Protein AF-A0A538SR80-F1 (afdb_monomer_lite)

Sequence (130 aa):
MRPRGRRNARPGGASVREYLEELVQRLRGEGKEWTPEEEDRFRNEYRPMAERRIKRDLLLDAIARAESVTVTDEEIDGALRGAAEGEGPPPETERLLRSAEHRERARAHLTERKVFALLREKARLKMAVA

Foldseek 3Di:
DDPPDPPPPPQFPDDLVRVLVVVVVVVVVVVDDDDPVRSVVCSVVCSVVSVVVRVVSSVLSVLCVVVVPDDDLVNLLVQLLVVCVPPDDPVVSVVLSPDPVNSVVSRSVVSSVVSVVVCVVPDPDDDDDD

pLDDT: mean 82.98, std 17.13, range [32.62, 96.88]

Structure (mmCIF, N/CA/C/O backbone):
data_AF-A0A538SR80-F1
#
_entry.id   AF-A0A538SR80-F1
#
loop_
_atom_site.group_PDB
_atom_site.id
_atom_site.type_symbol
_atom_site.label_atom_id
_atom_site.label_alt_id
_atom_site.label_comp_id
_atom_site.label_asym_id
_atom_site.label_entity_id
_atom_site.label_seq_id
_atom_site.pdbx_PDB_ins_code
_atom_site.Cartn_x
_atom_site.Cartn_y
_atom_site.Cartn_z
_atom_site.occupancy
_atom_site.B_iso_or_equiv
_atom_site.auth_seq_id
_atom_site.auth_comp_id
_atom_site.auth_asym_id
_atom_site.auth_atom_id
_atom_site.pdbx_PDB_model_num
ATOM 1 N N . MET A 1 1 ? -30.177 13.249 -22.940 1.00 40.34 1 MET A N 1
ATOM 2 C CA . MET A 1 1 ? -28.857 13.532 -22.331 1.00 40.34 1 MET A CA 1
ATOM 3 C C . MET A 1 1 ? -28.756 12.726 -21.038 1.00 40.34 1 MET A C 1
ATOM 5 O O . MET A 1 1 ? -29.450 13.054 -20.088 1.00 40.34 1 MET A O 1
ATOM 9 N N . ARG A 1 2 ? -28.044 11.589 -21.024 1.00 33.47 2 ARG A N 1
ATOM 10 C CA . ARG A 1 2 ? -27.928 10.746 -19.815 1.00 33.47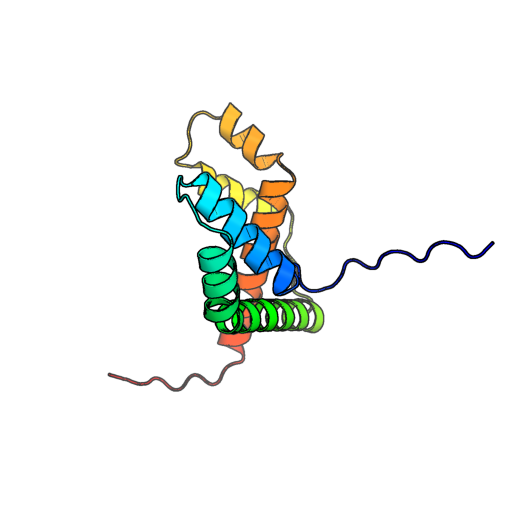 2 ARG A CA 1
ATOM 11 C C . ARG A 1 2 ? -26.779 11.270 -18.943 1.00 33.47 2 ARG A C 1
ATOM 13 O O . ARG A 1 2 ? -25.714 11.541 -19.502 1.00 33.47 2 ARG A O 1
ATOM 20 N N . PRO A 1 3 ? -26.958 11.427 -17.621 1.00 39.41 3 PRO A N 1
ATOM 21 C CA . PRO A 1 3 ? -25.891 11.904 -16.757 1.00 39.41 3 PRO A CA 1
ATOM 22 C C . PRO A 1 3 ? -24.767 10.868 -16.745 1.00 39.41 3 PRO A C 1
ATOM 24 O O . PRO A 1 3 ? -25.011 9.674 -16.560 1.00 39.41 3 PRO A O 1
ATOM 27 N N . ARG A 1 4 ? -23.536 11.329 -16.995 1.00 38.25 4 ARG A N 1
ATOM 28 C CA . ARG A 1 4 ? -22.322 10.516 -16.896 1.00 38.25 4 ARG A CA 1
ATOM 29 C C . ARG A 1 4 ? -22.263 9.961 -15.479 1.00 38.25 4 ARG A C 1
ATOM 31 O O . ARG A 1 4 ? -22.045 10.707 -14.526 1.00 38.25 4 ARG A O 1
ATOM 38 N N . GLY A 1 5 ? -22.545 8.665 -15.369 1.00 35.47 5 GLY A N 1
ATOM 39 C CA 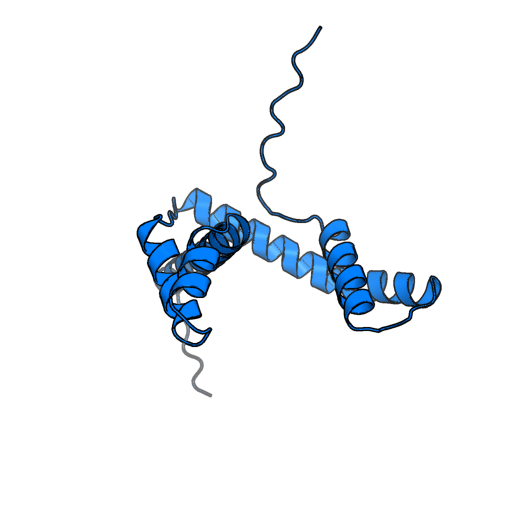. GLY A 1 5 ? -22.546 7.930 -14.120 1.00 35.47 5 GLY A CA 1
ATOM 40 C C . GLY A 1 5 ? -21.256 8.194 -13.364 1.00 35.47 5 GLY A C 1
ATOM 41 O O . GLY A 1 5 ? -20.170 8.213 -13.949 1.00 35.47 5 GLY A O 1
ATOM 42 N N . ARG A 1 6 ? -21.416 8.427 -12.061 1.00 37.78 6 ARG A N 1
ATOM 43 C CA . ARG A 1 6 ? -20.343 8.426 -11.074 1.00 37.78 6 ARG A CA 1
ATOM 44 C C . ARG A 1 6 ? -19.382 7.298 -11.441 1.00 37.78 6 ARG A C 1
ATOM 46 O O . ARG A 1 6 ? -19.776 6.131 -11.425 1.00 37.78 6 ARG A O 1
ATOM 53 N N . ARG A 1 7 ? -18.147 7.647 -11.815 1.00 34.88 7 ARG A N 1
ATOM 54 C CA . ARG A 1 7 ? -17.036 6.697 -11.830 1.00 34.88 7 ARG A CA 1
ATOM 55 C C . ARG A 1 7 ? -16.854 6.286 -10.382 1.00 34.88 7 ARG A C 1
ATOM 57 O O . ARG A 1 7 ? -16.166 6.958 -9.625 1.00 34.88 7 ARG A O 1
ATOM 64 N N . ASN A 1 8 ? -17.604 5.262 -9.999 1.00 32.62 8 ASN A N 1
ATOM 65 C CA . ASN A 1 8 ? -17.443 4.554 -8.754 1.00 32.62 8 ASN A CA 1
ATOM 66 C C . ASN A 1 8 ? -15.950 4.233 -8.681 1.00 32.62 8 ASN A C 1
ATOM 68 O O . ASN A 1 8 ? -15.427 3.604 -9.608 1.00 32.62 8 ASN A O 1
ATOM 72 N N . ALA A 1 9 ? -15.264 4.784 -7.678 1.00 38.28 9 ALA A N 1
ATOM 73 C CA . ALA A 1 9 ? -13.868 4.482 -7.413 1.00 38.28 9 ALA A CA 1
ATOM 74 C C . ALA A 1 9 ? -13.735 2.959 -7.462 1.00 38.28 9 ALA A C 1
ATOM 76 O O . ALA A 1 9 ? -14.460 2.259 -6.752 1.00 38.28 9 ALA A O 1
ATOM 77 N N . ARG A 1 10 ? -12.936 2.444 -8.402 1.00 40.31 10 ARG A N 1
ATOM 78 C CA . ARG A 1 10 ? -12.755 0.999 -8.528 1.00 40.31 10 ARG A CA 1
ATOM 79 C C . ARG A 1 10 ? -12.178 0.516 -7.194 1.00 40.31 10 ARG A C 1
ATOM 81 O O . ARG A 1 10 ? -11.124 1.018 -6.813 1.00 40.31 10 ARG A O 1
ATOM 88 N N . PRO A 1 11 ? -12.848 -0.392 -6.467 1.00 38.88 11 PRO A N 1
ATOM 89 C CA . PRO A 1 11 ? -12.215 -1.041 -5.331 1.00 38.88 11 PRO A CA 1
ATOM 90 C C . PRO A 1 11 ? -11.050 -1.882 -5.875 1.00 38.88 11 PRO A C 1
ATOM 92 O O . PRO A 1 11 ? -11.269 -2.683 -6.784 1.00 38.88 11 PRO A O 1
ATOM 95 N N . GLY A 1 12 ? -9.837 -1.669 -5.364 1.00 49.06 12 GLY A N 1
ATOM 96 C CA . GLY A 1 12 ? -8.589 -2.223 -5.895 1.00 49.06 12 GLY A CA 1
ATOM 97 C C . GLY A 1 12 ? -7.897 -1.303 -6.896 1.00 49.06 12 GLY A C 1
ATOM 98 O O . GLY A 1 12 ? -8.190 -1.330 -8.094 1.00 49.06 12 GLY A O 1
ATOM 99 N N . GLY A 1 13 ? -6.972 -0.490 -6.385 1.00 59.09 13 GLY A N 1
ATOM 100 C CA . GLY A 1 13 ? -6.055 0.316 -7.186 1.00 59.09 13 GLY A CA 1
ATOM 101 C C . GLY A 1 13 ? -5.196 -0.553 -8.112 1.00 59.09 13 GLY A C 1
ATOM 102 O O . GLY A 1 13 ? -4.789 -1.650 -7.745 1.00 59.09 13 GLY A O 1
ATOM 103 N N . ALA A 1 14 ? -4.952 -0.034 -9.316 1.00 66.81 14 ALA A N 1
ATOM 104 C CA . ALA A 1 14 ? -4.159 -0.605 -10.405 1.00 66.81 14 ALA A CA 1
ATOM 105 C C . ALA A 1 14 ? -4.633 -1.960 -10.977 1.00 66.81 14 ALA A C 1
ATOM 107 O O . ALA A 1 14 ? -4.603 -3.025 -10.366 1.00 66.81 14 ALA A O 1
ATOM 108 N N . SER A 1 15 ? -4.996 -1.953 -12.256 1.00 87.94 15 SER A N 1
ATOM 109 C CA . SER A 1 15 ? -4.995 -3.158 -13.080 1.00 87.94 15 SER A CA 1
ATOM 110 C C . SER A 1 15 ? -3.573 -3.710 -13.215 1.00 87.94 15 SER A C 1
ATOM 112 O O . SER A 1 15 ? -2.589 -2.983 -13.118 1.00 87.94 15 SER A O 1
ATOM 114 N N . VAL A 1 16 ? -3.452 -4.997 -13.543 1.00 90.94 16 VAL A N 1
ATOM 115 C CA . VAL A 1 16 ? -2.155 -5.642 -13.833 1.00 90.94 16 VAL A CA 1
ATOM 116 C C . VAL A 1 16 ? -1.347 -4.851 -14.865 1.00 90.94 16 VAL A C 1
ATOM 118 O O . VAL A 1 16 ? -0.130 -4.762 -14.764 1.00 90.94 16 VAL A O 1
ATOM 121 N N . ARG A 1 17 ? -2.029 -4.253 -15.850 1.00 90.75 17 ARG A N 1
ATOM 122 C CA . ARG A 1 17 ? -1.401 -3.402 -16.862 1.00 90.75 17 ARG A CA 1
ATOM 123 C C . ARG A 1 17 ? -0.821 -2.131 -16.245 1.00 90.75 17 ARG A C 1
ATOM 125 O O . ARG A 1 17 ? 0.328 -1.827 -16.524 1.00 90.75 17 ARG A O 1
ATOM 132 N N . GLU A 1 18 ? -1.606 -1.417 -15.441 1.00 89.88 18 GLU A N 1
ATOM 133 C CA . GLU A 1 18 ? -1.179 -0.174 -14.780 1.00 89.88 18 GLU A CA 1
ATOM 134 C C . GLU A 1 18 ? -0.016 -0.438 -13.817 1.00 89.88 18 GLU A C 1
ATOM 136 O O . GLU A 1 18 ? 0.986 0.261 -13.879 1.00 89.88 18 GLU A O 1
ATOM 141 N N . TYR A 1 19 ? -0.069 -1.521 -13.035 1.00 89.62 19 TYR A N 1
ATOM 142 C CA . TYR A 1 19 ? 1.035 -1.911 -12.153 1.00 89.62 19 TYR A CA 1
ATOM 143 C C . TYR A 1 19 ? 2.337 -2.198 -12.917 1.00 89.62 19 TYR A C 1
ATOM 145 O O . TYR A 1 19 ? 3.414 -1.768 -12.509 1.00 89.62 19 TYR A O 1
ATOM 153 N N . LEU A 1 20 ? 2.258 -2.935 -14.032 1.00 92.12 20 LEU A N 1
ATOM 154 C CA . LEU A 1 20 ? 3.433 -3.207 -14.865 1.00 92.12 20 LEU A CA 1
ATOM 155 C C . LEU A 1 20 ? 3.964 -1.932 -15.530 1.00 92.12 20 LEU A C 1
ATOM 157 O O . LEU A 1 20 ? 5.174 -1.787 -15.661 1.00 92.12 20 LEU A O 1
ATOM 161 N N . GLU A 1 21 ? 3.077 -1.020 -15.930 1.00 91.12 21 GLU A N 1
ATOM 162 C CA . GLU A 1 21 ? 3.453 0.284 -16.480 1.00 91.12 21 GLU A CA 1
ATOM 163 C C . GLU A 1 21 ? 4.230 1.107 -15.453 1.00 91.12 21 GLU A C 1
ATOM 165 O O . GLU A 1 21 ? 5.352 1.523 -15.723 1.00 91.12 21 GLU A O 1
ATOM 170 N N . GLU A 1 22 ? 3.682 1.275 -14.251 1.00 89.50 22 GLU A N 1
ATOM 171 C CA . GLU A 1 22 ? 4.340 1.988 -13.153 1.00 89.50 22 GLU A CA 1
ATOM 172 C C . GLU A 1 22 ? 5.694 1.365 -12.804 1.00 89.50 22 GLU A C 1
ATOM 174 O O . GLU A 1 22 ? 6.677 2.079 -12.599 1.00 89.50 22 GLU A O 1
ATOM 179 N N . LEU A 1 23 ? 5.774 0.031 -12.785 1.00 88.94 23 LEU A N 1
ATOM 180 C CA . LEU A 1 23 ? 7.022 -0.681 -12.533 1.00 88.94 23 LEU A CA 1
ATOM 181 C C . LEU A 1 23 ? 8.076 -0.389 -13.609 1.00 88.94 23 LEU A C 1
ATOM 183 O O . LEU A 1 23 ? 9.230 -0.141 -13.265 1.00 88.94 23 LEU A O 1
ATOM 187 N N . VAL A 1 24 ? 7.693 -0.381 -14.888 1.00 90.81 24 VAL A N 1
ATOM 188 C CA . VAL A 1 24 ? 8.594 -0.021 -15.993 1.00 90.81 24 VAL A CA 1
ATOM 189 C C . VAL A 1 24 ? 9.036 1.438 -15.882 1.00 90.81 24 VAL A C 1
ATOM 191 O O . VAL A 1 24 ? 10.233 1.712 -15.961 1.00 90.81 24 VAL A O 1
ATOM 194 N N . GLN A 1 25 ? 8.109 2.372 -15.645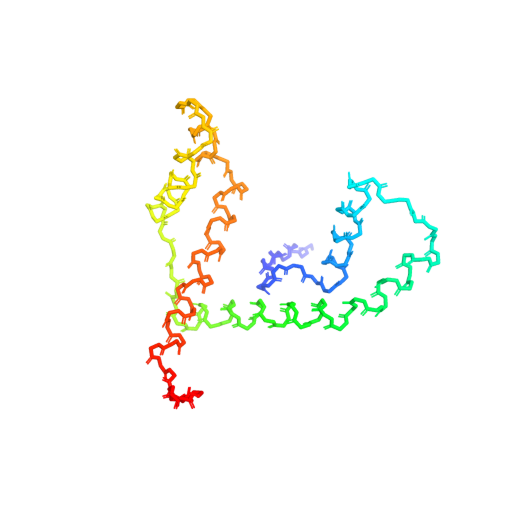 1.00 88.94 25 GLN A N 1
ATOM 195 C CA . GLN A 1 25 ? 8.448 3.793 -15.505 1.00 88.94 25 GLN A CA 1
ATOM 196 C C . GLN A 1 25 ? 9.398 4.040 -14.328 1.00 88.94 25 GLN A C 1
ATOM 198 O O . GLN A 1 25 ? 10.353 4.805 -14.457 1.00 88.94 25 GLN A O 1
ATOM 203 N N . ARG A 1 26 ? 9.199 3.338 -13.206 1.00 87.44 26 ARG A N 1
ATOM 204 C CA . ARG A 1 26 ? 10.109 3.401 -12.058 1.00 87.44 26 ARG A CA 1
ATOM 205 C C . ARG A 1 26 ? 11.512 2.911 -12.418 1.00 87.44 26 ARG A C 1
ATOM 207 O O . ARG A 1 26 ? 12.481 3.602 -12.133 1.00 87.44 26 ARG A O 1
ATOM 214 N N . LEU A 1 27 ? 11.624 1.760 -13.083 1.00 89.56 27 LEU A N 1
ATOM 215 C CA . LEU A 1 27 ? 12.922 1.196 -13.477 1.00 89.56 27 LEU A CA 1
ATOM 216 C C . LEU A 1 27 ? 13.654 2.071 -14.505 1.00 89.56 27 LEU A C 1
ATOM 218 O O . LEU A 1 27 ? 14.880 2.151 -14.474 1.00 89.56 27 LEU A O 1
ATOM 222 N N . ARG A 1 28 ? 12.917 2.763 -15.380 1.00 87.38 28 ARG A N 1
ATOM 223 C CA . ARG A 1 28 ? 13.486 3.788 -16.269 1.00 87.38 28 ARG A CA 1
ATOM 224 C C . ARG A 1 28 ? 14.023 4.981 -15.478 1.00 87.38 28 ARG A C 1
ATOM 226 O O . ARG A 1 28 ? 15.132 5.432 -15.741 1.00 87.38 28 ARG A O 1
ATOM 233 N N . GLY A 1 29 ? 13.271 5.458 -14.484 1.00 88.38 29 GLY A N 1
ATOM 234 C CA . GLY A 1 29 ? 13.708 6.532 -13.584 1.00 88.38 29 GLY A CA 1
ATOM 235 C C . GLY A 1 29 ? 14.957 6.182 -12.765 1.00 88.38 29 GLY A C 1
ATOM 236 O O . GLY A 1 29 ? 15.738 7.067 -12.435 1.00 88.38 29 GLY A O 1
ATOM 237 N N . GLU A 1 30 ? 15.185 4.894 -12.498 1.00 89.88 30 GLU A N 1
ATOM 238 C CA . GLU A 1 30 ? 16.388 4.364 -11.837 1.00 89.88 30 GLU A CA 1
ATOM 239 C C . GLU A 1 30 ? 17.599 4.223 -12.791 1.00 89.88 30 GLU A C 1
ATOM 241 O O . GLU A 1 30 ? 18.645 3.714 -12.393 1.00 89.88 30 GLU A O 1
ATOM 246 N N . GLY A 1 31 ? 17.487 4.690 -14.041 1.00 88.31 31 GLY A N 1
ATOM 247 C CA . GLY A 1 31 ? 18.587 4.737 -15.010 1.00 88.31 31 GLY A CA 1
ATOM 248 C C . GLY A 1 31 ? 18.746 3.476 -15.859 1.00 88.31 31 GLY A C 1
ATOM 249 O O . GLY A 1 31 ? 19.746 3.333 -16.561 1.00 88.31 31 GLY A O 1
ATOM 250 N N . LYS A 1 32 ? 17.783 2.549 -15.820 1.00 84.19 32 LYS A N 1
ATOM 251 C CA . LYS A 1 32 ? 17.810 1.381 -16.699 1.00 84.19 32 LYS A CA 1
ATOM 252 C C . LYS A 1 32 ? 17.305 1.775 -18.091 1.00 84.19 32 LYS A C 1
ATOM 254 O O . LYS A 1 32 ? 16.145 2.158 -18.238 1.00 84.19 32 LYS A O 1
ATOM 259 N N . GLU A 1 33 ? 18.154 1.630 -19.105 1.00 84.06 33 GLU A N 1
ATOM 260 C CA . GLU A 1 33 ? 17.785 1.740 -20.523 1.00 84.06 33 GLU A CA 1
ATOM 261 C C . GLU A 1 33 ? 17.308 0.386 -21.058 1.00 84.06 33 GLU A C 1
ATOM 263 O O . GLU A 1 33 ? 17.837 -0.660 -20.681 1.00 84.06 33 GLU A O 1
ATOM 268 N N . TRP A 1 34 ? 16.241 0.399 -21.859 1.00 84.56 34 TRP A N 1
ATOM 269 C CA . TRP A 1 34 ? 15.578 -0.806 -22.359 1.00 84.56 34 TRP A CA 1
ATOM 270 C C . TRP A 1 34 ? 15.276 -0.622 -23.835 1.00 84.56 34 TRP A C 1
ATOM 272 O O . TRP A 1 34 ? 14.776 0.427 -24.249 1.00 84.56 34 TRP A O 1
ATOM 282 N N . THR A 1 35 ? 15.504 -1.671 -24.612 1.00 92.44 35 THR A N 1
ATOM 283 C CA . THR A 1 35 ? 14.883 -1.810 -25.930 1.00 92.44 35 THR A CA 1
ATOM 284 C C . THR A 1 35 ? 13.390 -2.152 -25.787 1.00 92.44 35 THR A C 1
ATOM 286 O O . THR A 1 35 ? 12.978 -2.698 -24.753 1.00 92.44 35 THR A O 1
ATOM 289 N N . PRO A 1 36 ? 12.552 -1.866 -26.803 1.00 90.94 36 PRO A N 1
ATOM 290 C CA . PRO A 1 36 ? 11.146 -2.278 -26.796 1.00 90.94 36 PRO A CA 1
ATOM 291 C C . PRO A 1 36 ? 10.955 -3.784 -26.543 1.00 90.94 36 PRO A C 1
ATOM 293 O O . PRO A 1 36 ? 10.065 -4.186 -25.795 1.00 90.94 36 PRO A O 1
ATOM 296 N N . GLU A 1 37 ? 11.828 -4.627 -27.099 1.00 94.31 37 GLU A N 1
ATOM 297 C CA . GLU A 1 37 ? 11.758 -6.084 -26.969 1.00 94.31 37 GLU A CA 1
ATOM 298 C C . GLU A 1 37 ? 12.082 -6.573 -25.549 1.00 94.31 37 GLU A C 1
ATOM 300 O O . GLU A 1 37 ? 11.461 -7.519 -25.052 1.00 94.31 37 GLU A O 1
ATOM 305 N N . GLU A 1 38 ? 13.049 -5.944 -24.875 1.00 92.88 38 GLU A N 1
ATOM 306 C CA . GLU A 1 38 ? 13.371 -6.235 -23.472 1.00 92.88 38 GLU A CA 1
ATOM 307 C C . GLU A 1 38 ? 12.219 -5.851 -22.544 1.00 92.88 38 GLU A C 1
ATOM 309 O O . GLU A 1 38 ? 11.927 -6.564 -21.579 1.00 92.88 38 GLU A O 1
ATOM 314 N N . GLU A 1 39 ? 11.524 -4.759 -22.859 1.00 92.25 39 GLU A N 1
ATOM 315 C CA . GLU A 1 39 ? 10.351 -4.322 -22.116 1.00 92.25 39 GLU A CA 1
ATOM 316 C C . GLU A 1 39 ? 9.172 -5.267 -22.259 1.00 92.25 39 GLU A C 1
ATOM 318 O O . GLU A 1 39 ? 8.586 -5.672 -21.250 1.00 92.25 39 GLU A O 1
ATOM 323 N N . ASP A 1 40 ? 8.853 -5.673 -23.482 1.00 93.94 40 ASP A N 1
ATOM 324 C CA . ASP A 1 40 ? 7.786 -6.637 -23.716 1.00 93.94 40 ASP A CA 1
ATOM 325 C C . ASP A 1 40 ? 8.086 -7.976 -23.037 1.00 93.94 40 ASP A C 1
ATOM 327 O O . ASP A 1 40 ? 7.207 -8.567 -22.396 1.00 93.94 40 ASP A O 1
ATOM 331 N N . ARG A 1 41 ? 9.343 -8.438 -23.096 1.00 95.19 41 ARG A N 1
ATOM 332 C CA . ARG A 1 41 ? 9.780 -9.648 -22.389 1.00 95.19 41 ARG A CA 1
ATOM 333 C C . ARG A 1 41 ? 9.569 -9.519 -20.884 1.00 95.19 41 ARG A C 1
ATOM 335 O O . ARG A 1 41 ? 8.907 -10.369 -20.290 1.00 95.19 41 ARG A O 1
ATOM 342 N N . PHE A 1 42 ? 10.055 -8.441 -20.279 1.00 94.06 42 PHE A N 1
ATOM 343 C CA . PHE A 1 42 ? 9.877 -8.190 -18.852 1.00 94.06 42 PHE A CA 1
ATOM 344 C C . PHE A 1 42 ? 8.402 -8.120 -18.455 1.00 94.06 42 PHE A C 1
ATOM 346 O O . PHE A 1 42 ? 8.004 -8.747 -17.476 1.00 94.06 42 PHE A O 1
ATOM 353 N N . ARG A 1 43 ? 7.565 -7.395 -19.213 1.00 93.81 43 ARG A N 1
ATOM 354 C CA . ARG A 1 43 ? 6.124 -7.289 -18.935 1.00 93.81 43 ARG A CA 1
ATOM 355 C C . ARG A 1 43 ? 5.459 -8.662 -18.948 1.00 93.81 43 ARG A C 1
ATOM 357 O O . ARG A 1 43 ? 4.593 -8.919 -18.113 1.00 93.81 43 ARG A O 1
ATOM 364 N N . ASN A 1 44 ? 5.858 -9.545 -19.861 1.00 95.81 44 ASN A N 1
ATOM 365 C CA . ASN A 1 44 ? 5.344 -10.911 -19.929 1.00 95.81 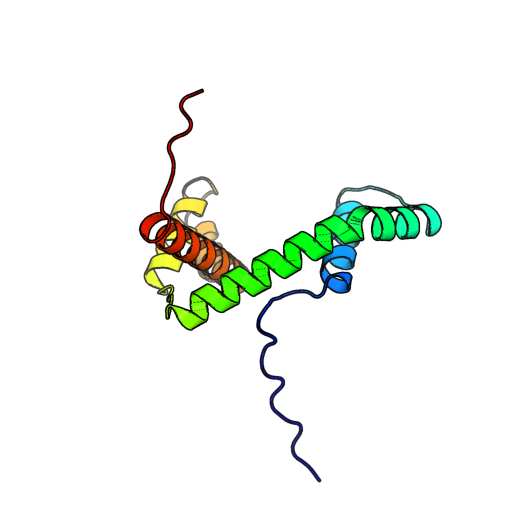44 ASN A CA 1
ATOM 366 C C . ASN A 1 44 ? 5.829 -11.773 -18.756 1.00 95.81 44 ASN A C 1
ATOM 368 O O . ASN A 1 44 ? 5.015 -12.452 -18.131 1.00 95.81 44 ASN A O 1
ATOM 372 N N . GLU A 1 45 ? 7.113 -11.699 -18.411 1.00 96.06 45 GLU A N 1
ATOM 373 C CA . GLU A 1 45 ? 7.702 -12.462 -17.305 1.00 96.06 45 GLU A CA 1
ATOM 374 C C . GLU A 1 45 ? 7.174 -12.017 -15.931 1.00 96.06 45 GLU A C 1
ATOM 376 O O . GLU A 1 45 ? 6.912 -12.850 -15.064 1.00 96.06 45 GLU A O 1
ATOM 381 N N . TYR A 1 46 ? 6.945 -10.716 -15.735 1.00 95.00 46 TYR A N 1
ATOM 382 C CA . TYR A 1 46 ? 6.463 -10.153 -14.469 1.00 95.00 46 TYR A CA 1
ATOM 383 C C . TYR A 1 46 ? 4.939 -10.180 -14.318 1.00 95.00 46 TYR A C 1
ATOM 385 O O . TYR A 1 46 ? 4.426 -9.997 -13.207 1.00 95.00 46 TYR A O 1
ATOM 393 N N . ARG A 1 47 ? 4.188 -10.444 -15.395 1.00 95.19 47 ARG A N 1
ATOM 394 C CA . ARG A 1 47 ? 2.719 -10.499 -15.368 1.00 95.19 47 ARG A CA 1
ATOM 395 C C . ARG A 1 47 ? 2.156 -11.438 -14.292 1.00 95.19 47 ARG A C 1
ATOM 397 O O . ARG A 1 47 ? 1.263 -10.988 -13.576 1.00 95.19 47 ARG A O 1
ATOM 404 N N . PRO A 1 48 ? 2.646 -12.679 -14.091 1.00 96.88 48 PRO A N 1
ATOM 405 C CA . PRO A 1 48 ? 2.111 -13.560 -13.050 1.00 96.88 48 PRO A CA 1
ATOM 406 C C . PRO A 1 48 ? 2.292 -12.993 -11.634 1.00 96.88 48 PRO A C 1
ATOM 408 O O . PRO A 1 48 ? 1.404 -13.111 -10.785 1.00 96.88 48 PRO A O 1
ATOM 411 N N . MET A 1 49 ? 3.425 -12.334 -11.375 1.00 94.94 49 MET A N 1
ATOM 412 C CA . MET A 1 49 ? 3.680 -11.669 -10.096 1.00 94.94 49 MET A CA 1
ATOM 413 C C . MET A 1 49 ? 2.738 -10.476 -9.904 1.00 94.94 49 MET A C 1
ATOM 415 O O . MET A 1 49 ? 2.132 -10.338 -8.839 1.00 94.94 49 MET A O 1
ATOM 419 N N . ALA A 1 50 ? 2.569 -9.655 -10.943 1.00 93.12 50 ALA A N 1
ATOM 420 C CA . ALA A 1 50 ? 1.637 -8.533 -10.947 1.00 93.12 50 ALA A CA 1
ATOM 421 C C . ALA A 1 50 ? 0.189 -8.996 -10.713 1.00 93.12 50 ALA A C 1
ATOM 423 O O . ALA A 1 50 ? -0.512 -8.449 -9.869 1.00 93.12 50 ALA A O 1
ATOM 424 N N . GLU A 1 51 ? -0.252 -10.066 -11.375 1.00 95.19 51 GLU A N 1
ATOM 425 C CA . GLU A 1 51 ? -1.567 -10.669 -11.137 1.00 95.19 51 GLU A CA 1
ATOM 426 C C . GLU A 1 51 ? -1.753 -11.108 -9.688 1.00 95.19 51 GLU A C 1
ATOM 428 O O . GLU A 1 51 ? -2.797 -10.841 -9.090 1.00 95.19 51 GLU A O 1
ATOM 433 N N . ARG A 1 52 ? -0.749 -11.769 -9.104 1.00 95.00 52 ARG A N 1
ATOM 434 C CA . ARG A 1 52 ? -0.792 -12.184 -7.699 1.00 95.00 52 ARG A CA 1
ATOM 435 C C . ARG A 1 52 ? -0.883 -10.979 -6.763 1.00 95.00 52 ARG A C 1
ATOM 437 O O . ARG A 1 52 ? -1.655 -11.028 -5.807 1.00 95.00 52 ARG A O 1
ATOM 444 N N . ARG A 1 53 ? -0.129 -9.912 -7.045 1.00 91.00 53 ARG A N 1
ATOM 445 C CA . ARG A 1 53 ? -0.159 -8.648 -6.294 1.00 91.00 53 ARG A CA 1
ATOM 446 C C . ARG A 1 53 ? -1.556 -8.029 -6.325 1.00 91.00 53 ARG A C 1
ATOM 448 O O . ARG A 1 53 ? -2.135 -7.833 -5.262 1.00 91.00 53 ARG A O 1
ATOM 455 N N . ILE A 1 54 ? -2.120 -7.822 -7.516 1.00 91.06 54 ILE A N 1
ATOM 456 C CA . ILE A 1 54 ? -3.437 -7.188 -7.679 1.00 91.06 54 ILE A CA 1
ATOM 457 C C . ILE A 1 54 ? -4.551 -8.038 -7.058 1.00 91.06 54 ILE A C 1
ATOM 459 O O . ILE A 1 54 ? -5.426 -7.513 -6.373 1.00 91.06 54 ILE A O 1
ATOM 463 N N . LYS A 1 55 ? -4.508 -9.368 -7.220 1.00 92.81 55 LYS A N 1
ATOM 464 C CA . LYS A 1 55 ? -5.464 -10.275 -6.557 1.00 92.81 55 LYS A CA 1
ATOM 465 C C . LYS A 1 55 ? -5.395 -10.161 -5.033 1.00 92.81 55 LYS A C 1
ATOM 467 O O . LYS A 1 55 ? -6.437 -10.179 -4.383 1.00 92.81 55 LYS A O 1
ATOM 472 N N . ARG A 1 56 ? -4.187 -10.046 -4.467 1.00 92.00 56 ARG A N 1
ATOM 473 C CA . ARG A 1 56 ? -3.991 -9.849 -3.025 1.00 92.00 56 ARG A CA 1
ATOM 474 C C . ARG A 1 56 ? -4.621 -8.540 -2.561 1.00 92.00 56 ARG A C 1
ATOM 476 O O . ARG A 1 56 ? -5.362 -8.568 -1.588 1.00 92.00 56 ARG A O 1
ATOM 483 N N . ASP A 1 57 ? -4.362 -7.435 -3.256 1.00 88.38 57 ASP A N 1
ATOM 484 C CA . ASP A 1 57 ? -4.923 -6.126 -2.891 1.00 88.38 57 ASP A CA 1
ATOM 485 C C . ASP A 1 57 ? -6.445 -6.134 -2.934 1.00 88.38 57 ASP A C 1
ATOM 487 O O . ASP A 1 57 ? -7.091 -5.772 -1.957 1.00 88.38 57 ASP A O 1
ATOM 491 N N . LEU A 1 58 ? -7.024 -6.661 -4.016 1.00 90.75 58 LEU A N 1
ATOM 492 C CA . LEU A 1 58 ? -8.473 -6.814 -4.148 1.00 90.75 58 LEU A CA 1
ATOM 493 C C . LEU A 1 58 ? -9.082 -7.643 -3.013 1.00 90.75 58 LEU A C 1
ATOM 495 O O . LEU A 1 58 ? -10.171 -7.324 -2.532 1.00 90.75 58 LEU A O 1
ATOM 499 N N . LEU A 1 59 ? -8.394 -8.707 -2.592 1.00 92.88 59 LEU A N 1
ATOM 500 C CA . LEU A 1 59 ? -8.832 -9.550 -1.487 1.00 92.88 59 LEU A CA 1
ATOM 501 C C . LEU A 1 59 ? -8.780 -8.799 -0.151 1.00 92.88 59 LEU A C 1
ATOM 503 O O . LEU A 1 59 ? -9.760 -8.825 0.590 1.00 92.88 59 LEU A O 1
ATOM 507 N N . LEU A 1 60 ? -7.671 -8.120 0.150 1.00 91.44 60 LEU A N 1
ATOM 508 C CA . LEU A 1 60 ? -7.517 -7.345 1.384 1.00 91.44 60 LEU A CA 1
ATOM 509 C C . LEU A 1 60 ? -8.533 -6.200 1.453 1.00 91.44 60 LEU A C 1
ATOM 511 O O . LEU A 1 60 ? -9.182 -6.029 2.481 1.00 91.44 60 LEU A O 1
ATOM 515 N N . ASP A 1 61 ? -8.750 -5.496 0.343 1.00 89.25 61 ASP A N 1
ATOM 516 C CA . ASP A 1 61 ? -9.770 -4.456 0.208 1.00 89.25 61 ASP A CA 1
ATOM 517 C C . ASP A 1 61 ? -11.184 -5.005 0.435 1.00 89.25 61 ASP A C 1
ATOM 519 O O . ASP A 1 61 ? -12.027 -4.360 1.065 1.00 89.25 61 ASP A O 1
ATOM 523 N N . ALA A 1 62 ? -11.478 -6.193 -0.100 1.00 92.69 62 ALA A N 1
ATOM 524 C CA . ALA A 1 62 ? -12.763 -6.847 0.110 1.00 92.69 62 ALA A CA 1
ATOM 525 C C . ALA A 1 62 ? -12.972 -7.220 1.582 1.00 92.69 62 ALA A C 1
ATOM 527 O O . ALA A 1 62 ? -14.060 -6.983 2.108 1.00 92.69 62 ALA A O 1
ATOM 528 N N . ILE A 1 63 ? -11.938 -7.735 2.253 1.00 93.75 63 ILE A N 1
ATOM 529 C CA . ILE A 1 63 ? -11.983 -8.055 3.685 1.00 93.75 63 ILE A CA 1
ATOM 530 C C . ILE A 1 63 ? -12.155 -6.779 4.512 1.00 93.75 63 ILE A C 1
ATOM 532 O O . ILE A 1 63 ? -13.029 -6.739 5.371 1.00 93.75 63 ILE A O 1
ATOM 536 N N . ALA A 1 64 ? -11.392 -5.721 4.219 1.00 93.12 64 ALA A N 1
ATOM 537 C CA . ALA A 1 64 ? -11.507 -4.434 4.902 1.00 93.12 64 ALA A CA 1
ATOM 538 C C . ALA A 1 64 ? -12.946 -3.904 4.864 1.00 93.12 64 ALA A C 1
ATOM 540 O O . ALA A 1 64 ? -13.483 -3.500 5.892 1.00 93.12 64 ALA A O 1
ATOM 541 N N . ARG A 1 65 ? -13.600 -3.962 3.695 1.00 92.75 65 ARG A N 1
ATOM 542 C CA . ARG A 1 65 ? -15.007 -3.560 3.556 1.00 92.75 65 ARG A CA 1
ATOM 543 C C . ARG A 1 65 ? -15.963 -4.488 4.299 1.00 92.75 65 ARG A C 1
ATOM 545 O O . ARG A 1 65 ? -16.866 -3.998 4.965 1.00 92.75 65 ARG A O 1
ATOM 552 N N . ALA A 1 66 ? -15.787 -5.803 4.173 1.00 94.81 66 ALA A N 1
ATOM 553 C CA . ALA A 1 66 ? -16.673 -6.786 4.798 1.00 94.81 66 ALA A CA 1
ATOM 554 C C . ALA A 1 66 ? -16.638 -6.707 6.333 1.00 94.81 66 ALA A C 1
ATOM 556 O O . ALA A 1 66 ? -17.670 -6.837 6.983 1.00 94.81 66 ALA A O 1
ATOM 557 N N . GLU A 1 67 ? -15.462 -6.442 6.899 1.00 94.38 67 GLU A N 1
ATOM 558 C CA . GLU A 1 67 ? -15.228 -6.343 8.343 1.00 94.38 67 GLU A CA 1
ATOM 559 C C . GLU A 1 67 ? -15.326 -4.899 8.863 1.00 94.38 67 GLU A C 1
ATOM 561 O O . GLU A 1 67 ? -15.067 -4.644 10.034 1.00 94.38 67 GLU A O 1
ATOM 566 N N . SER A 1 68 ? -15.705 -3.942 8.004 1.00 94.69 68 SER A N 1
ATOM 567 C CA . SER A 1 68 ? -15.822 -2.515 8.344 1.00 94.69 68 SER A CA 1
ATOM 568 C C . SER A 1 68 ? -14.555 -1.926 8.981 1.00 94.69 68 SER A C 1
ATOM 570 O O . SER A 1 68 ? -14.619 -1.133 9.920 1.00 94.69 68 SER A O 1
ATOM 572 N N . VAL A 1 69 ? -13.386 -2.302 8.457 1.00 94.38 69 VAL A N 1
ATOM 573 C CA . VAL A 1 69 ? -12.095 -1.752 8.879 1.00 94.38 69 VAL A CA 1
ATOM 574 C C . VAL A 1 69 ? -12.037 -0.272 8.527 1.00 94.38 69 VAL A C 1
ATOM 576 O O . VAL A 1 69 ? -12.102 0.111 7.360 1.00 94.38 69 VAL A O 1
ATOM 579 N N . THR A 1 70 ? -11.860 0.561 9.546 1.00 93.00 70 THR A N 1
ATOM 580 C CA . THR A 1 70 ? -11.676 2.005 9.411 1.00 93.00 70 THR A CA 1
ATOM 581 C C . THR A 1 70 ? -10.294 2.412 9.903 1.00 93.00 70 THR A C 1
ATOM 583 O O . THR A 1 70 ? -9.727 1.800 10.809 1.00 93.00 70 THR A O 1
ATOM 586 N N . VAL A 1 71 ? -9.734 3.449 9.284 1.00 94.38 71 VAL A N 1
ATOM 587 C CA . VAL A 1 71 ? -8.506 4.116 9.728 1.00 94.38 71 VAL A CA 1
ATOM 588 C C . VAL A 1 71 ? -8.860 5.571 9.984 1.00 94.38 71 VAL A C 1
ATOM 590 O O . VAL A 1 71 ? -9.376 6.236 9.078 1.00 94.38 71 VAL A O 1
ATOM 593 N N . THR A 1 72 ? -8.628 6.042 11.204 1.00 96.06 72 THR A N 1
ATOM 594 C CA . THR A 1 72 ? -8.936 7.424 11.581 1.00 96.06 72 THR A CA 1
ATOM 595 C C . THR A 1 72 ? -7.825 8.373 11.146 1.00 96.06 72 THR A C 1
ATOM 597 O O . THR A 1 72 ? -6.715 7.953 10.802 1.00 96.06 72 THR A O 1
ATOM 600 N N . ASP A 1 73 ? -8.123 9.669 11.129 1.00 93.38 73 ASP A N 1
ATOM 601 C CA . ASP A 1 73 ? -7.122 10.671 10.774 1.00 93.38 73 ASP A CA 1
ATOM 602 C C . ASP A 1 73 ? -6.031 10.778 11.849 1.00 93.38 73 ASP A C 1
ATOM 604 O O . ASP A 1 73 ? -4.867 10.961 11.504 1.00 93.38 73 ASP A O 1
ATOM 608 N N . GLU A 1 74 ? -6.357 10.529 13.120 1.00 94.75 74 GLU A N 1
ATOM 609 C CA . GLU A 1 74 ? -5.385 10.475 14.217 1.00 94.75 74 GLU A CA 1
ATOM 610 C C . GLU A 1 74 ? -4.384 9.325 14.042 1.00 94.75 74 GLU A C 1
ATOM 612 O O . GLU A 1 74 ? -3.193 9.492 14.309 1.00 94.75 74 GLU A O 1
ATOM 617 N N . GLU A 1 75 ? -4.840 8.162 13.564 1.00 95.38 75 GLU A N 1
ATOM 618 C CA . GLU A 1 75 ? -3.959 7.027 13.268 1.00 95.38 75 GLU A CA 1
ATOM 619 C C . GLU A 1 75 ? -3.016 7.333 12.102 1.00 95.38 75 GLU A C 1
ATOM 621 O O . GLU A 1 75 ? -1.843 6.956 12.136 1.00 95.38 75 GLU A O 1
ATOM 626 N N . ILE A 1 76 ? -3.512 8.044 11.085 1.00 94.25 76 ILE A N 1
ATOM 627 C CA . ILE A 1 76 ? -2.704 8.498 9.947 1.00 94.25 76 ILE A CA 1
ATOM 628 C C . ILE A 1 76 ? -1.666 9.514 10.411 1.00 94.25 76 ILE A C 1
ATOM 630 O O . ILE A 1 76 ? -0.489 9.371 10.083 1.00 94.25 76 ILE A O 1
ATOM 634 N N . ASP A 1 77 ? -2.073 10.498 11.210 1.00 91.88 77 ASP A N 1
ATOM 635 C CA . ASP A 1 77 ? -1.176 11.515 11.756 1.00 91.88 77 ASP A CA 1
ATOM 636 C C . ASP A 1 77 ? -0.101 10.889 12.647 1.00 91.88 77 ASP A C 1
ATOM 638 O O . ASP A 1 77 ? 1.055 11.307 12.619 1.00 91.88 77 ASP A O 1
ATOM 642 N N . GLY A 1 78 ? -0.468 9.888 13.451 1.00 92.25 78 GLY A N 1
ATOM 643 C CA . GLY A 1 78 ? 0.471 9.123 14.267 1.00 92.25 78 GLY A CA 1
ATOM 644 C C . GLY A 1 78 ? 1.473 8.344 13.417 1.00 92.25 78 GLY A C 1
ATOM 645 O O . GLY A 1 78 ? 2.675 8.419 13.665 1.00 92.25 78 GLY A O 1
ATOM 646 N N . ALA A 1 79 ? 1.002 7.646 12.380 1.00 90.75 79 ALA A N 1
ATOM 647 C CA . ALA A 1 79 ? 1.868 6.884 11.483 1.00 90.75 79 ALA A CA 1
ATOM 648 C C . ALA A 1 79 ? 2.838 7.780 10.697 1.00 90.75 79 ALA A C 1
ATOM 650 O O . ALA A 1 79 ? 4.015 7.448 10.577 1.00 90.75 79 ALA A O 1
ATOM 651 N N . LEU A 1 80 ? 2.362 8.920 10.190 1.00 90.19 80 LEU A N 1
ATOM 652 C CA . LEU A 1 80 ? 3.194 9.879 9.463 1.00 90.19 80 LEU A CA 1
ATOM 653 C C . LEU A 1 80 ? 4.203 10.575 10.382 1.00 90.19 80 LEU A C 1
ATOM 655 O O . LEU A 1 80 ? 5.352 10.739 9.986 1.00 90.19 80 LEU A O 1
ATOM 659 N N . ARG A 1 81 ? 3.815 10.933 11.615 1.00 88.19 81 ARG A N 1
ATOM 660 C CA . ARG A 1 81 ? 4.757 11.477 12.607 1.00 88.19 81 ARG A CA 1
ATOM 661 C C . ARG A 1 81 ? 5.847 10.472 12.960 1.00 88.19 81 ARG A C 1
ATOM 663 O O . ARG A 1 81 ? 7.013 10.829 12.884 1.00 88.19 81 ARG A O 1
ATOM 670 N N . GLY A 1 82 ? 5.481 9.222 13.247 1.00 85.44 82 GLY A N 1
ATOM 671 C CA . GLY A 1 82 ? 6.456 8.172 13.556 1.00 85.44 82 GLY A CA 1
ATOM 672 C C . GLY A 1 82 ? 7.415 7.870 12.397 1.00 85.44 82 GLY A C 1
ATOM 673 O O . GLY A 1 82 ? 8.576 7.560 12.631 1.00 85.44 82 GLY A O 1
ATOM 674 N N . ALA A 1 83 ? 6.964 8.000 11.145 1.00 80.38 83 ALA A N 1
ATOM 675 C CA . ALA A 1 83 ? 7.848 7.899 9.982 1.00 80.38 83 ALA A CA 1
ATOM 676 C C . ALA A 1 83 ? 8.794 9.110 9.857 1.00 80.38 83 ALA A C 1
ATOM 678 O O . ALA A 1 83 ? 9.955 8.948 9.496 1.00 80.38 83 ALA A O 1
ATOM 679 N N . ALA A 1 84 ? 8.313 10.309 10.197 1.00 76.12 84 ALA A N 1
ATOM 680 C CA . ALA A 1 84 ? 9.062 11.558 10.088 1.00 76.12 84 ALA A CA 1
ATOM 681 C C . ALA A 1 84 ? 10.038 11.825 11.249 1.00 76.12 84 ALA A C 1
ATOM 683 O O . ALA A 1 84 ? 10.874 12.719 11.128 1.00 76.12 84 ALA A O 1
ATOM 684 N N . GLU A 1 85 ? 9.975 11.067 12.351 1.00 69.25 85 GLU A N 1
ATOM 685 C CA . GLU A 1 85 ? 10.878 11.203 13.511 1.00 69.25 85 GLU A CA 1
ATOM 686 C C . GLU A 1 85 ? 12.376 11.045 13.154 1.00 69.25 85 GLU A C 1
ATOM 688 O O . GLU A 1 85 ? 13.234 11.434 13.944 1.00 69.25 85 GLU A O 1
ATOM 693 N N . GLY A 1 86 ? 12.706 10.552 11.952 1.00 63.91 86 GLY A N 1
ATOM 694 C CA . GLY A 1 86 ? 14.072 10.500 11.413 1.00 63.91 86 GLY A CA 1
ATOM 695 C C . GLY A 1 86 ? 14.362 11.409 10.208 1.00 63.91 86 GLY A C 1
ATOM 696 O O . GLY A 1 86 ? 15.485 11.376 9.712 1.00 63.91 86 GLY A O 1
ATOM 697 N N . GLU A 1 87 ? 13.394 12.190 9.710 1.00 58.69 87 GLU A N 1
ATOM 698 C CA . GLU A 1 87 ? 13.467 12.807 8.367 1.00 58.69 87 GLU A CA 1
ATOM 699 C C . GLU A 1 87 ? 13.821 14.306 8.332 1.00 58.69 87 GLU A C 1
ATOM 701 O O . GLU A 1 87 ? 13.994 14.850 7.246 1.00 58.69 87 GLU A O 1
ATOM 706 N N . GLY A 1 88 ? 14.015 14.976 9.476 1.00 62.09 88 GLY A N 1
ATOM 707 C CA . GLY A 1 88 ? 14.583 16.332 9.503 1.00 62.09 88 GLY A CA 1
ATOM 708 C C . GLY A 1 88 ? 13.794 17.360 10.326 1.00 62.09 88 GLY A C 1
ATOM 709 O O . GLY A 1 88 ? 13.084 16.995 11.262 1.00 62.09 88 GLY A O 1
ATOM 710 N N . PRO A 1 89 ? 13.976 18.669 10.063 1.00 66.94 89 PRO A N 1
ATOM 711 C CA . PRO A 1 89 ? 13.453 19.732 10.916 1.00 66.94 89 PRO A CA 1
ATOM 712 C C . PRO A 1 89 ? 11.912 19.840 10.866 1.00 66.94 89 PRO A C 1
ATOM 714 O O . PRO A 1 89 ? 11.298 19.512 9.848 1.00 66.94 89 PRO A O 1
ATOM 717 N N . PRO A 1 90 ? 11.266 20.400 11.912 1.00 73.94 90 PRO A N 1
ATOM 718 C CA . PRO A 1 90 ? 9.802 20.434 12.062 1.00 73.94 90 PRO A CA 1
ATOM 719 C C . PRO A 1 90 ? 8.974 20.919 10.849 1.00 73.94 90 PRO A C 1
ATOM 721 O O . PRO A 1 90 ? 7.891 20.378 10.619 1.00 73.94 90 PRO A O 1
ATOM 724 N N . PRO A 1 91 ? 9.427 21.904 10.040 1.00 75.19 91 PRO A N 1
ATOM 725 C CA . PRO A 1 91 ? 8.686 22.348 8.856 1.00 75.19 91 PRO A CA 1
ATOM 726 C C . PRO A 1 91 ? 8.535 21.276 7.766 1.00 75.19 91 PRO A C 1
ATOM 728 O O . PRO A 1 91 ? 7.555 21.289 7.019 1.00 75.19 91 PRO A O 1
ATOM 731 N N . GLU A 1 92 ? 9.492 20.355 7.655 1.00 75.12 92 GLU A N 1
ATOM 732 C CA . GLU A 1 92 ? 9.458 19.271 6.670 1.00 75.12 92 GLU A CA 1
ATOM 733 C C . GLU A 1 92 ? 8.474 18.176 7.087 1.00 75.12 92 GLU A C 1
ATOM 735 O O . GLU A 1 92 ? 7.648 17.744 6.280 1.00 75.12 92 GLU A O 1
ATOM 740 N N . THR A 1 93 ? 8.461 17.834 8.376 1.00 78.25 93 THR A N 1
ATOM 741 C CA . THR A 1 93 ? 7.465 16.939 8.977 1.00 78.25 93 THR A CA 1
ATOM 742 C C . THR A 1 93 ? 6.039 17.450 8.769 1.00 78.25 93 THR A C 1
ATOM 744 O O . THR A 1 93 ? 5.157 16.695 8.361 1.00 78.25 93 THR A O 1
ATOM 747 N N . GLU A 1 94 ? 5.804 18.749 8.968 1.00 81.31 94 GLU A N 1
ATOM 748 C CA . GLU A 1 94 ? 4.488 19.363 8.754 1.00 81.31 94 GLU A CA 1
ATOM 749 C C . GLU A 1 94 ? 4.054 19.306 7.276 1.00 81.31 94 GLU A C 1
ATOM 751 O O . GLU A 1 94 ? 2.883 19.067 6.968 1.00 81.31 94 GLU A O 1
ATOM 756 N N . ARG A 1 95 ? 4.998 19.470 6.336 1.00 83.88 95 ARG A N 1
ATOM 757 C CA . ARG A 1 95 ? 4.726 19.323 4.896 1.00 83.88 95 ARG A CA 1
ATOM 758 C C . ARG A 1 95 ? 4.307 17.892 4.551 1.00 83.88 95 ARG A C 1
ATOM 760 O O . ARG A 1 95 ? 3.352 17.709 3.795 1.00 83.88 95 ARG A O 1
ATOM 767 N N . LEU A 1 96 ? 4.987 16.892 5.113 1.00 79.12 96 LEU A N 1
ATOM 768 C CA . LEU A 1 96 ? 4.656 15.475 4.927 1.00 79.12 96 LEU A CA 1
ATOM 769 C C . LEU A 1 96 ? 3.261 15.146 5.477 1.00 79.12 96 LEU A C 1
ATOM 771 O O . LEU A 1 96 ? 2.467 14.509 4.786 1.00 79.12 96 LEU A O 1
ATOM 775 N N . LEU A 1 97 ? 2.927 15.653 6.669 1.00 84.25 97 LEU A N 1
ATOM 776 C CA . LEU A 1 97 ? 1.627 15.444 7.320 1.00 84.25 97 LEU A CA 1
ATOM 777 C C . LEU A 1 97 ? 0.442 15.987 6.510 1.00 84.25 97 LEU A C 1
ATOM 779 O O . LEU A 1 97 ? -0.648 15.403 6.526 1.00 84.25 97 LEU A O 1
ATOM 783 N N . ARG A 1 98 ? 0.652 17.093 5.787 1.00 87.69 98 ARG A N 1
ATOM 784 C CA . ARG A 1 98 ? -0.370 17.751 4.956 1.00 87.69 98 ARG A CA 1
ATOM 785 C C . ARG A 1 98 ? -0.492 17.177 3.547 1.00 87.69 98 ARG A C 1
ATOM 787 O O . ARG A 1 98 ? -1.464 17.476 2.856 1.00 87.69 98 ARG A O 1
ATOM 794 N N . SER A 1 99 ? 0.469 16.377 3.098 1.00 90.31 99 SER A N 1
ATOM 795 C CA . SER A 1 99 ? 0.446 15.817 1.749 1.00 90.31 99 SER A CA 1
ATOM 796 C C . SER A 1 99 ? -0.650 14.764 1.604 1.00 90.31 99 SER A C 1
ATOM 798 O O . SER A 1 99 ? -0.627 13.722 2.260 1.00 90.31 99 SER A O 1
ATOM 800 N N . ALA A 1 100 ? -1.596 15.016 0.696 1.00 90.12 100 ALA A N 1
ATOM 801 C CA . ALA A 1 100 ? -2.685 14.088 0.404 1.00 90.12 100 ALA A CA 1
ATOM 802 C C . ALA A 1 100 ? -2.170 12.706 -0.035 1.00 90.12 100 ALA A C 1
ATOM 804 O O . ALA A 1 100 ? -2.719 11.692 0.387 1.00 90.12 100 ALA A O 1
ATOM 805 N N . GLU A 1 101 ? -1.089 12.668 -0.816 1.00 88.06 101 GLU A N 1
ATOM 806 C CA . GLU A 1 101 ? -0.467 11.427 -1.286 1.00 88.06 101 GLU A CA 1
ATOM 807 C C . GLU A 1 101 ? 0.131 10.618 -0.124 1.00 88.06 101 GLU A C 1
ATOM 809 O O . GLU A 1 101 ? -0.121 9.420 0.004 1.00 88.06 101 GLU A O 1
ATOM 814 N N . HIS A 1 102 ? 0.882 11.266 0.774 1.00 87.88 102 HIS A N 1
ATOM 815 C CA . HIS A 1 102 ? 1.451 10.586 1.942 1.00 87.88 102 HIS A CA 1
ATOM 816 C C . HIS A 1 102 ? 0.355 10.073 2.883 1.00 87.88 102 HIS A C 1
ATOM 818 O O . HIS A 1 102 ? 0.440 8.943 3.367 1.00 87.88 102 HIS A O 1
ATOM 824 N N . ARG A 1 103 ? -0.707 10.860 3.097 1.00 91.88 103 ARG A N 1
ATOM 825 C CA . ARG A 1 103 ? -1.867 10.446 3.901 1.00 91.88 103 ARG A CA 1
ATOM 826 C C . ARG A 1 103 ? -2.602 9.256 3.295 1.00 91.88 103 ARG A C 1
ATOM 828 O O . ARG A 1 103 ? -2.981 8.346 4.028 1.00 91.88 103 ARG A O 1
ATOM 835 N N . GLU A 1 104 ? -2.802 9.241 1.979 1.00 89.44 104 GLU A N 1
ATOM 836 C CA .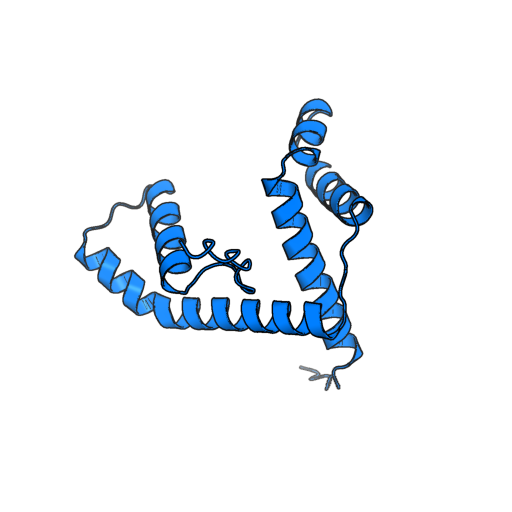 GLU A 1 104 ? -3.432 8.114 1.285 1.00 89.44 104 GLU A CA 1
ATOM 837 C C . GLU A 1 104 ? -2.585 6.842 1.411 1.00 89.44 104 GLU A C 1
ATOM 839 O O . GLU A 1 104 ? -3.100 5.798 1.819 1.00 89.44 104 GLU A O 1
ATOM 844 N N . ARG A 1 105 ? -1.269 6.943 1.182 1.00 86.31 105 ARG A N 1
ATOM 845 C CA . ARG A 1 105 ? -0.339 5.821 1.373 1.00 86.31 105 ARG A CA 1
ATOM 846 C C . ARG A 1 105 ? -0.343 5.299 2.809 1.00 86.31 105 ARG A C 1
ATOM 848 O O . ARG A 1 105 ? -0.407 4.086 3.017 1.00 86.31 105 ARG A O 1
ATOM 855 N N . ALA A 1 106 ? -0.329 6.190 3.799 1.00 91.06 106 ALA A N 1
ATOM 856 C CA . ALA A 1 106 ? -0.426 5.812 5.207 1.00 91.06 106 ALA A CA 1
ATOM 857 C C . ALA A 1 106 ? -1.759 5.110 5.512 1.00 91.06 106 ALA A C 1
ATOM 859 O O . ALA A 1 106 ? -1.766 4.062 6.158 1.00 91.06 106 ALA A O 1
ATOM 860 N N . ARG A 1 107 ? -2.881 5.624 4.989 1.00 93.25 107 ARG A N 1
ATOM 861 C CA . ARG A 1 107 ? -4.205 5.002 5.134 1.00 93.25 107 ARG A CA 1
ATOM 862 C C . ARG A 1 107 ? -4.234 3.591 4.550 1.00 93.25 107 ARG A C 1
ATOM 864 O O . ARG A 1 107 ? -4.719 2.678 5.220 1.00 93.25 107 ARG A O 1
ATOM 871 N N . ALA A 1 108 ? -3.711 3.399 3.339 1.00 89.38 108 ALA A N 1
ATOM 872 C CA . ALA A 1 108 ? -3.643 2.089 2.694 1.00 89.38 108 ALA A CA 1
ATOM 873 C C . ALA A 1 108 ? -2.809 1.101 3.527 1.00 89.38 108 ALA A C 1
ATOM 875 O O . ALA A 1 108 ? -3.274 0.005 3.842 1.00 89.38 108 ALA A O 1
ATOM 876 N N . HIS A 1 109 ? -1.625 1.524 3.979 1.00 90.94 109 HIS A N 1
ATOM 877 C CA . HIS A 1 109 ? -0.745 0.703 4.810 1.00 90.94 109 HIS A CA 1
ATOM 878 C C . HIS A 1 109 ? -1.376 0.322 6.161 1.00 90.94 109 HIS A C 1
ATOM 880 O O . HIS A 1 109 ? -1.316 -0.834 6.583 1.00 90.94 109 HIS A O 1
ATOM 886 N N . LEU A 1 110 ? -2.014 1.277 6.843 1.00 95.38 110 LEU A N 1
ATOM 887 C CA . LEU A 1 110 ? -2.711 1.029 8.108 1.00 95.38 110 LEU A CA 1
ATOM 888 C C . LEU A 1 110 ? -3.911 0.095 7.921 1.00 95.38 110 LEU A C 1
ATOM 890 O O . LEU A 1 110 ? -4.122 -0.798 8.742 1.00 95.38 110 LEU A O 1
ATOM 894 N N . THR A 1 111 ? -4.658 0.254 6.826 1.00 93.75 111 THR A N 1
ATOM 895 C CA . THR A 1 111 ? -5.780 -0.631 6.483 1.00 93.75 111 THR A CA 1
ATOM 896 C C . THR A 1 111 ? -5.287 -2.062 6.284 1.00 93.75 111 THR A C 1
ATOM 898 O O . THR A 1 111 ? -5.814 -2.977 6.916 1.00 93.75 111 THR A O 1
ATOM 901 N N . GLU A 1 112 ? -4.231 -2.258 5.486 1.00 93.00 112 GLU A N 1
ATOM 902 C CA . GLU A 1 112 ? -3.605 -3.569 5.273 1.00 93.00 112 GLU A CA 1
ATOM 903 C C . GLU A 1 112 ? -3.175 -4.200 6.608 1.00 93.00 112 GLU A C 1
ATOM 905 O O . GLU A 1 112 ? -3.536 -5.342 6.900 1.00 93.00 112 GLU A O 1
ATOM 910 N N . ARG A 1 113 ? -2.490 -3.442 7.475 1.00 95.31 113 ARG A N 1
ATOM 911 C CA . ARG A 1 113 ? -2.081 -3.917 8.810 1.00 95.31 113 ARG A CA 1
ATOM 912 C C . ARG A 1 113 ? -3.261 -4.358 9.673 1.00 95.31 113 ARG A C 1
ATOM 914 O O . ARG A 1 113 ? -3.185 -5.417 10.296 1.00 95.31 113 ARG A O 1
ATOM 921 N N . LYS A 1 114 ? -4.344 -3.576 9.711 1.00 96.88 114 LYS A N 1
ATOM 922 C CA . LYS A 1 114 ? -5.555 -3.918 10.473 1.00 96.88 114 LYS A CA 1
ATOM 923 C C . LYS A 1 114 ? -6.237 -5.169 9.925 1.00 96.88 114 LYS A C 1
ATOM 925 O O . LYS A 1 114 ? -6.605 -6.044 10.703 1.00 96.88 114 LYS A O 1
ATOM 930 N N . VAL A 1 115 ? -6.339 -5.302 8.602 1.00 96.06 115 VAL A N 1
ATOM 931 C CA . VAL A 1 115 ? -6.871 -6.515 7.961 1.00 96.06 115 VAL A CA 1
ATOM 932 C C . VAL A 1 115 ? -6.036 -7.737 8.337 1.00 96.06 115 VAL A C 1
ATOM 934 O O . VAL A 1 115 ? -6.592 -8.758 8.734 1.00 96.06 115 VAL A O 1
ATOM 937 N N . 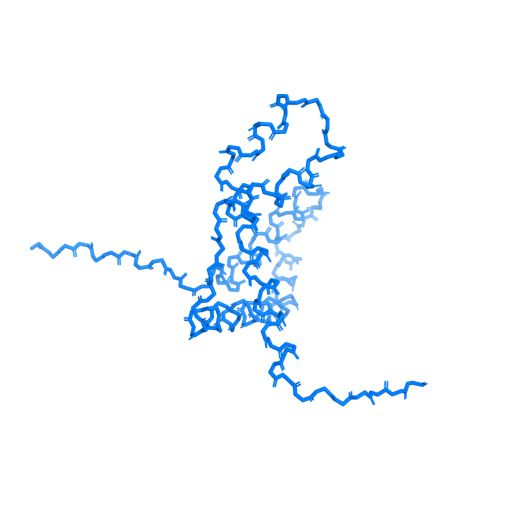PHE A 1 116 ? -4.707 -7.648 8.273 1.00 94.69 116 PHE A N 1
ATOM 938 C CA . PHE A 1 116 ? -3.843 -8.758 8.679 1.00 94.69 116 PHE A CA 1
ATOM 939 C C . PHE A 1 116 ? -3.973 -9.103 10.165 1.00 94.69 116 PHE A C 1
ATOM 941 O O . PHE A 1 116 ? -3.956 -10.285 10.509 1.00 94.69 116 PHE A O 1
ATOM 948 N N . ALA A 1 117 ? -4.130 -8.107 11.039 1.00 94.75 117 ALA A N 1
ATOM 949 C CA . ALA A 1 117 ? -4.380 -8.340 12.459 1.00 94.75 117 ALA A CA 1
ATOM 950 C C . ALA A 1 117 ? -5.690 -9.119 12.677 1.00 94.75 117 ALA A C 1
ATOM 952 O O . ALA A 1 117 ? -5.675 -10.140 13.364 1.00 94.75 117 ALA A O 1
ATOM 953 N N . LEU A 1 118 ? -6.777 -8.716 12.008 1.00 93.81 118 LEU A N 1
ATOM 954 C CA . LEU A 1 118 ? -8.062 -9.428 12.040 1.00 93.81 118 LEU A CA 1
ATOM 955 C C . LEU A 1 118 ? -7.941 -10.860 11.512 1.00 93.81 118 LEU A C 1
ATOM 957 O O . LEU A 1 118 ? -8.449 -11.801 12.120 1.00 93.81 118 LEU A O 1
ATOM 961 N N . LEU A 1 119 ? -7.247 -11.047 10.385 1.00 92.94 119 LEU A N 1
ATOM 962 C CA . LEU A 1 119 ? -7.010 -12.377 9.827 1.00 92.94 119 LEU A CA 1
ATOM 963 C C . LEU A 1 119 ? -6.234 -13.257 10.804 1.00 92.94 119 LEU A C 1
ATOM 965 O O . LEU A 1 119 ? -6.573 -14.425 10.958 1.00 92.94 119 LEU A O 1
ATOM 969 N N . ARG A 1 120 ? -5.218 -12.711 11.479 1.00 92.00 120 ARG A N 1
ATOM 970 C CA . ARG A 1 120 ? -4.426 -13.440 12.474 1.00 92.00 120 ARG A CA 1
ATOM 971 C C . ARG A 1 120 ? -5.260 -13.846 13.687 1.00 92.00 120 ARG A C 1
ATOM 973 O O . ARG A 1 120 ? -5.085 -14.958 14.170 1.00 92.00 120 ARG A O 1
ATOM 980 N N . GLU A 1 121 ? -6.145 -12.972 14.157 1.00 91.56 121 GLU A N 1
ATOM 981 C CA . GLU A 1 121 ? -7.053 -13.248 15.276 1.00 91.56 121 GLU A CA 1
ATOM 982 C C . GLU A 1 121 ? -8.053 -14.362 14.938 1.00 91.56 121 GLU A C 1
ATOM 984 O O . GLU A 1 121 ? -8.282 -15.266 15.739 1.00 91.56 121 GLU A O 1
ATOM 989 N N . LYS A 1 122 ? -8.614 -14.336 13.723 1.00 89.31 122 LYS A N 1
ATOM 990 C CA . LYS A 1 122 ? -9.600 -15.329 13.268 1.00 89.31 122 LYS A CA 1
ATOM 991 C C . LYS A 1 122 ? -8.966 -16.629 12.760 1.00 89.31 122 LYS A C 1
ATOM 993 O O . LYS A 1 122 ? -9.646 -17.654 12.662 1.00 89.31 122 LYS A O 1
ATOM 998 N N . ALA A 1 123 ? -7.686 -16.610 12.393 1.00 88.00 123 ALA A N 1
ATOM 999 C CA . ALA A 1 123 ? -7.003 -17.769 11.841 1.00 88.00 123 ALA A CA 1
ATOM 1000 C C . ALA A 1 123 ? -6.710 -18.819 12.917 1.00 88.00 123 ALA A C 1
ATOM 1002 O O . ALA A 1 123 ? -6.139 -18.545 13.970 1.00 88.00 123 ALA A O 1
ATOM 1003 N N . ARG A 1 124 ? -6.995 -20.084 12.592 1.00 82.38 124 ARG A N 1
ATOM 1004 C CA . ARG A 1 124 ? -6.457 -21.222 13.345 1.00 82.38 124 ARG A CA 1
ATOM 1005 C C . ARG A 1 124 ? -5.005 -21.442 12.941 1.00 82.38 124 ARG A C 1
ATOM 1007 O O . ARG A 1 124 ? -4.720 -22.141 11.969 1.00 82.38 124 ARG A O 1
ATOM 1014 N N . LEU A 1 125 ? -4.093 -20.823 13.681 1.00 78.12 125 LEU A N 1
ATOM 1015 C CA . LEU A 1 125 ? -2.659 -20.962 13.457 1.00 78.12 125 LEU A CA 1
ATOM 1016 C C . LEU A 1 125 ? -2.182 -22.313 13.999 1.00 78.12 125 LEU A C 1
ATOM 1018 O O . LEU A 1 125 ? -2.279 -22.586 15.193 1.00 78.12 125 LEU A O 1
ATOM 1022 N N . LYS A 1 126 ? -1.648 -23.164 13.120 1.00 76.06 126 LYS A N 1
ATOM 1023 C CA . LYS A 1 126 ? -0.848 -24.315 13.547 1.00 76.06 126 LYS A CA 1
ATOM 1024 C C . LYS A 1 126 ? 0.582 -23.828 13.736 1.00 76.06 126 LYS A C 1
ATOM 1026 O O . LYS A 1 126 ? 1.183 -23.337 12.783 1.00 76.06 126 LYS A O 1
ATOM 1031 N N . MET A 1 127 ? 1.118 -23.946 14.947 1.00 70.38 127 MET A N 1
ATOM 1032 C CA . MET A 1 127 ? 2.539 -23.697 15.169 1.00 70.38 127 MET A CA 1
ATOM 1033 C C . MET A 1 127 ? 3.331 -24.836 14.527 1.00 70.38 127 MET A C 1
ATOM 1035 O O . MET A 1 127 ? 3.274 -25.971 14.994 1.00 70.38 127 MET A O 1
ATOM 1039 N N . ALA A 1 128 ? 4.034 -24.537 13.438 1.00 61.53 128 ALA A N 1
ATOM 1040 C CA . ALA A 1 128 ? 5.103 -25.394 12.956 1.00 61.53 128 ALA A CA 1
ATOM 1041 C C . ALA A 1 128 ? 6.347 -25.036 13.772 1.00 61.53 128 ALA A C 1
ATOM 1043 O O . ALA A 1 128 ? 6.922 -23.964 13.590 1.00 61.53 128 ALA A O 1
ATOM 1044 N N . VAL A 1 129 ? 6.696 -25.889 14.733 1.00 52.12 129 VAL A N 1
ATOM 1045 C CA . VAL A 1 129 ? 8.018 -25.841 15.359 1.00 52.12 129 VAL A CA 1
ATOM 1046 C C . VAL A 1 129 ? 8.985 -26.411 14.323 1.00 52.12 129 VAL A C 1
ATOM 1048 O O . VAL A 1 129 ? 8.767 -27.525 13.845 1.00 52.12 129 VAL A O 1
ATOM 1051 N N . ALA A 1 130 ? 9.951 -25.591 13.911 1.00 48.09 130 ALA A N 1
ATOM 1052 C CA . ALA A 1 130 ? 11.071 -25.999 13.070 1.00 48.09 130 ALA A CA 1
ATOM 1053 C C . ALA A 1 130 ? 12.115 -26.751 13.902 1.00 48.09 130 ALA A C 1
ATOM 1055 O O . ALA A 1 130 ? 12.266 -26.392 15.094 1.00 48.09 130 ALA A O 1
#

Organism: Eiseniibacteriota bacterium (NCBI:txid2212470)

Radius of gyration: 19.24 Å; chains: 1; bounding box: 47×48×42 Å

Secondary structure (DSSP, 8-state):
-------PPPSSS--HHHHHHHHHHHHHHTT----HHHHHHHHHHHHHHHHHHHHHHHHHHHHHHHTT----HHHHHHHHHHHHTTS-SHHHHHHHHH-HHHHHHHHHHHHHHHHHHHHHHHS-------

InterPro domains:
  IPR008880 Trigger factor, C-terminal [PF05698] (20-119)
  IPR027304 Trigger factor/SurA domain superfamily [SSF109998] (18-126)
  IPR037041 Trigger factor, C-terminal domain superfamily [G3DSA:1.10.3120.10] (13-129)